Protein AF-A0A2N3CK05-F1 (afdb_monomer_lite)

Structure (mmCIF, N/CA/C/O backbone):
data_AF-A0A2N3CK05-F1
#
_entry.id   AF-A0A2N3CK05-F1
#
loop_
_atom_site.group_PDB
_atom_site.id
_atom_site.type_symbol
_atom_site.label_atom_id
_atom_site.label_alt_id
_atom_site.label_comp_id
_atom_site.label_asym_id
_atom_site.label_entity_id
_atom_site.label_seq_id
_atom_site.pdbx_PDB_ins_code
_atom_site.Cartn_x
_atom_site.Cartn_y
_atom_site.Cartn_z
_atom_site.occupancy
_atom_site.B_iso_or_equiv
_atom_site.auth_seq_id
_atom_site.auth_comp_id
_atom_site.auth_asym_id
_atom_site.auth_atom_id
_atom_site.pdbx_PDB_model_num
ATOM 1 N N . MET A 1 1 ? 42.164 -6.627 -63.182 1.00 39.91 1 MET A N 1
ATOM 2 C CA . MET A 1 1 ? 42.355 -5.992 -61.858 1.00 39.91 1 MET A CA 1
ATOM 3 C C . MET A 1 1 ? 40.985 -5.582 -61.337 1.00 39.91 1 MET A C 1
ATOM 5 O O . MET A 1 1 ? 40.267 -4.869 -62.026 1.00 39.91 1 MET A O 1
ATOM 9 N N . LYS A 1 2 ? 40.581 -6.175 -60.212 1.00 39.81 2 LYS A N 1
ATOM 10 C CA . LYS A 1 2 ? 39.231 -6.152 -59.633 1.00 39.81 2 LYS A CA 1
ATOM 11 C C . LYS A 1 2 ? 38.918 -4.772 -59.040 1.00 39.81 2 LYS A C 1
ATOM 13 O O . LYS A 1 2 ? 39.662 -4.312 -58.185 1.00 39.81 2 LYS A O 1
ATOM 18 N N . LYS A 1 3 ? 37.813 -4.147 -59.452 1.00 51.06 3 LYS A N 1
ATOM 19 C CA . LYS A 1 3 ? 37.195 -3.032 -58.719 1.00 51.06 3 LYS A CA 1
ATOM 20 C C . LYS A 1 3 ? 36.016 -3.607 -57.939 1.00 51.06 3 LYS A C 1
ATOM 22 O O . LYS A 1 3 ? 34.914 -3.714 -58.462 1.00 51.06 3 LYS A O 1
ATOM 27 N N . THR A 1 4 ? 36.281 -4.093 -56.731 1.00 52.94 4 THR A N 1
ATOM 28 C CA . THR A 1 4 ? 35.246 -4.560 -55.804 1.00 52.94 4 THR A CA 1
ATOM 29 C C . THR A 1 4 ? 34.531 -3.343 -55.231 1.00 52.94 4 THR A C 1
ATOM 31 O O . THR A 1 4 ? 35.122 -2.581 -54.470 1.00 52.94 4 THR A O 1
ATOM 34 N N . ALA A 1 5 ? 33.277 -3.144 -55.637 1.00 59.03 5 ALA A N 1
ATOM 35 C CA . ALA A 1 5 ? 32.377 -2.179 -55.024 1.00 59.03 5 ALA A CA 1
ATOM 36 C C . ALA A 1 5 ? 32.155 -2.579 -53.558 1.00 59.03 5 ALA A C 1
ATOM 38 O O . ALA A 1 5 ? 31.652 -3.664 -53.274 1.00 59.03 5 ALA A O 1
ATOM 39 N N . VAL A 1 6 ? 32.584 -1.727 -52.630 1.00 58.34 6 VAL A N 1
ATOM 40 C CA . VAL A 1 6 ? 32.314 -1.897 -51.202 1.00 58.34 6 VAL A CA 1
ATOM 41 C C . VAL A 1 6 ? 30.891 -1.403 -50.962 1.00 58.34 6 VAL A C 1
ATOM 43 O O . VAL A 1 6 ? 30.643 -0.205 -50.855 1.00 58.34 6 VAL A O 1
ATOM 46 N N . SER A 1 7 ? 29.938 -2.332 -50.945 1.00 58.91 7 SER A N 1
ATOM 47 C CA . SER A 1 7 ? 28.575 -2.077 -50.486 1.00 58.91 7 SER A CA 1
ATOM 48 C C . SER A 1 7 ? 28.610 -1.837 -48.976 1.00 58.91 7 SER A C 1
ATOM 50 O O . SER A 1 7 ? 28.798 -2.765 -48.193 1.00 58.91 7 SER A O 1
ATOM 52 N N . LEU A 1 8 ? 28.470 -0.575 -48.571 1.00 58.97 8 LEU A N 1
ATOM 53 C CA . LEU A 1 8 ? 28.384 -0.159 -47.175 1.00 58.97 8 LEU A CA 1
ATOM 54 C C . LEU A 1 8 ? 26.994 -0.546 -46.634 1.00 58.97 8 LEU A C 1
ATOM 56 O O . LEU A 1 8 ? 26.027 0.198 -46.771 1.00 58.97 8 LEU A O 1
ATOM 60 N N . GLY A 1 9 ? 26.872 -1.764 -46.102 1.00 59.59 9 GLY A N 1
ATOM 61 C CA . GLY A 1 9 ? 25.642 -2.252 -45.479 1.00 59.59 9 GLY A CA 1
ATOM 62 C C . GLY A 1 9 ? 25.350 -1.496 -44.184 1.00 59.59 9 GLY A C 1
ATOM 63 O O . GLY A 1 9 ? 26.058 -1.661 -43.193 1.00 59.59 9 GLY A O 1
ATOM 64 N N . LEU A 1 10 ? 24.302 -0.673 -44.186 1.00 64.56 10 LEU A N 1
ATOM 65 C CA . LEU A 1 10 ? 23.780 -0.007 -42.995 1.00 64.56 10 LEU A CA 1
ATOM 66 C C . LEU A 1 10 ? 22.970 -1.017 -42.166 1.00 64.56 10 LEU A C 1
ATOM 68 O O . LEU A 1 10 ? 21.771 -1.191 -42.374 1.00 64.56 10 LEU A O 1
ATOM 72 N N . ALA A 1 11 ? 23.629 -1.712 -41.239 1.00 65.75 11 ALA A N 1
ATOM 73 C CA . ALA A 1 11 ? 22.954 -2.549 -40.252 1.00 65.75 11 ALA A CA 1
ATOM 74 C C . ALA A 1 11 ? 22.326 -1.653 -39.168 1.00 65.75 11 ALA A C 1
ATOM 76 O O . ALA A 1 11 ? 22.966 -1.309 -38.177 1.00 65.75 11 ALA A O 1
ATOM 77 N N . ALA A 1 12 ? 21.074 -1.239 -39.373 1.00 67.62 12 ALA A N 1
ATOM 78 C CA . ALA A 1 12 ? 20.287 -0.566 -38.346 1.00 67.62 12 ALA A CA 1
ATOM 79 C C . ALA A 1 12 ? 19.895 -1.581 -37.255 1.00 67.62 12 ALA A C 1
ATOM 81 O O . ALA A 1 12 ? 18.941 -2.342 -37.410 1.00 67.62 12 ALA A O 1
ATOM 82 N N . LEU 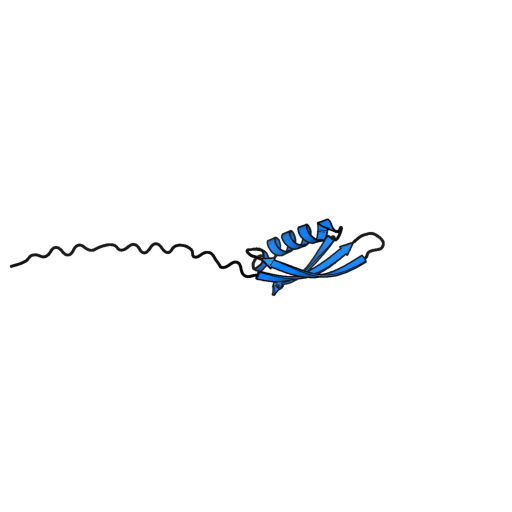A 1 13 ? 20.647 -1.611 -36.150 1.00 71.81 13 LEU A N 1
ATOM 83 C CA . LEU A 1 13 ? 20.244 -2.311 -34.930 1.00 71.81 13 LEU A CA 1
ATOM 84 C C . LEU A 1 13 ? 19.060 -1.563 -34.304 1.00 71.81 13 LEU A C 1
ATOM 86 O O . LEU A 1 13 ? 19.230 -0.551 -33.628 1.00 71.81 13 LEU A O 1
ATOM 90 N N . LEU A 1 14 ? 17.848 -2.060 -34.546 1.00 73.44 14 LEU A N 1
ATOM 91 C CA . LEU A 1 14 ? 16.649 -1.635 -33.831 1.00 73.44 14 LEU A CA 1
ATOM 92 C C . LEU A 1 14 ? 16.770 -2.100 -32.373 1.00 73.44 14 LEU A C 1
ATOM 94 O O . LEU A 1 14 ? 16.603 -3.283 -32.076 1.00 73.44 14 LEU A O 1
ATOM 98 N N . ALA A 1 15 ? 17.078 -1.177 -31.462 1.00 72.38 15 ALA A N 1
ATOM 99 C CA . ALA A 1 15 ? 16.971 -1.421 -30.029 1.00 72.38 15 ALA A CA 1
ATOM 100 C C . ALA A 1 15 ? 15.483 -1.572 -29.673 1.00 72.38 15 ALA A C 1
ATOM 102 O O . ALA A 1 15 ? 14.765 -0.589 -29.500 1.00 72.38 15 ALA A O 1
ATOM 103 N N . LEU A 1 16 ? 15.005 -2.815 -29.624 1.00 74.25 16 LEU A N 1
ATOM 104 C CA . LEU A 1 16 ? 13.679 -3.130 -29.105 1.00 74.25 16 LEU A CA 1
ATOM 105 C C . LEU A 1 16 ? 13.667 -2.809 -27.603 1.00 74.25 16 LEU A C 1
ATOM 107 O O . LEU A 1 16 ? 14.565 -3.273 -26.892 1.00 74.25 16 LEU A O 1
ATOM 111 N N . PRO A 1 17 ? 12.687 -2.042 -27.094 1.00 70.44 17 PRO A N 1
ATOM 112 C CA . PRO A 1 17 ? 12.525 -1.886 -25.659 1.00 70.44 17 PRO A CA 1
ATOM 113 C C . PRO A 1 17 ? 12.248 -3.270 -25.070 1.00 70.44 17 PRO A C 1
ATOM 115 O O . PRO A 1 17 ? 11.207 -3.876 -25.324 1.00 70.44 17 PRO A O 1
ATOM 118 N N . LEU A 1 18 ? 13.217 -3.794 -24.321 1.00 68.19 18 LEU A N 1
ATOM 119 C CA . LEU A 1 18 ? 13.031 -5.013 -23.548 1.00 68.19 18 LEU A CA 1
ATOM 120 C C . LEU A 1 18 ? 11.912 -4.736 -22.536 1.00 68.19 18 LEU A C 1
ATOM 122 O O . LEU A 1 18 ? 11.964 -3.697 -21.866 1.00 68.19 18 LEU A O 1
ATOM 126 N N . PRO A 1 19 ? 10.901 -5.615 -22.412 1.00 65.12 19 PRO A N 1
ATOM 127 C CA . PRO A 1 19 ? 9.890 -5.456 -21.382 1.00 65.12 19 PRO A CA 1
ATOM 128 C C . PRO A 1 19 ? 10.612 -5.389 -20.040 1.00 65.12 19 PRO A C 1
ATOM 130 O O . PRO A 1 19 ? 11.357 -6.303 -19.681 1.00 65.12 19 PRO A O 1
ATOM 133 N N . ALA A 1 20 ? 10.437 -4.281 -19.320 1.00 64.81 20 ALA A N 1
ATOM 134 C CA . ALA A 1 20 ? 10.907 -4.197 -17.952 1.00 64.81 20 ALA A CA 1
ATOM 135 C C . ALA A 1 20 ? 10.237 -5.349 -17.204 1.00 64.81 20 ALA A C 1
ATOM 137 O O . ALA A 1 20 ? 9.010 -5.370 -17.100 1.00 64.81 20 ALA A O 1
ATOM 138 N N . ALA A 1 21 ? 11.025 -6.332 -16.759 1.00 61.72 21 ALA A N 1
ATOM 139 C CA . ALA A 1 21 ? 10.510 -7.440 -15.973 1.00 61.72 21 ALA A CA 1
ATOM 140 C C . ALA A 1 21 ? 9.688 -6.842 -14.824 1.00 61.72 21 ALA A C 1
ATOM 142 O O . ALA A 1 21 ? 10.212 -6.065 -14.016 1.00 61.72 21 ALA A O 1
ATOM 143 N N . ALA A 1 22 ? 8.384 -7.119 -14.828 1.00 62.25 22 ALA A N 1
ATOM 144 C CA . ALA A 1 22 ? 7.489 -6.744 -13.752 1.00 62.25 22 ALA A CA 1
ATOM 145 C C . ALA A 1 22 ? 7.949 -7.538 -12.532 1.00 62.25 22 ALA A C 1
ATOM 147 O O . ALA A 1 22 ? 7.649 -8.719 -12.420 1.00 62.25 22 ALA A O 1
ATOM 148 N N . GLN A 1 23 ? 8.777 -6.922 -11.693 1.00 80.88 23 GLN A N 1
ATOM 149 C CA . GLN A 1 23 ? 9.184 -7.545 -10.446 1.00 80.88 23 GLN A CA 1
ATOM 150 C C . GLN A 1 23 ? 7.992 -7.518 -9.499 1.00 80.88 23 GLN A C 1
ATOM 152 O O . GLN A 1 23 ? 7.274 -6.514 -9.442 1.00 80.88 23 GLN A O 1
ATOM 157 N N . ASP A 1 24 ? 7.787 -8.630 -8.806 1.00 93.00 24 ASP A N 1
ATOM 158 C CA . ASP A 1 24 ? 6.903 -8.673 -7.655 1.00 93.00 24 ASP A CA 1
ATOM 159 C C . ASP A 1 24 ? 7.596 -7.949 -6.496 1.00 93.00 24 ASP A C 1
ATOM 161 O O . ASP A 1 24 ? 8.820 -8.003 -6.347 1.00 93.00 24 ASP A O 1
ATOM 165 N N . CYS A 1 25 ? 6.810 -7.222 -5.717 1.00 96.12 25 CYS A N 1
ATOM 166 C CA . CYS A 1 25 ? 7.255 -6.473 -4.550 1.00 96.12 25 CYS A CA 1
ATOM 167 C C . CYS A 1 25 ? 6.150 -6.490 -3.497 1.00 96.12 25 CYS A C 1
ATOM 169 O O . CYS A 1 25 ? 5.024 -6.931 -3.747 1.00 96.12 25 CYS A O 1
ATOM 171 N N . TYR A 1 26 ? 6.443 -5.958 -2.324 1.00 98.06 26 TYR A N 1
ATOM 172 C CA . TYR A 1 26 ? 5.488 -5.843 -1.240 1.00 98.06 26 TYR A CA 1
ATOM 173 C C . TYR A 1 26 ? 5.332 -4.386 -0.841 1.00 98.06 26 TYR A C 1
ATOM 175 O O . TYR A 1 26 ? 6.279 -3.608 -0.852 1.00 98.06 26 TYR A O 1
ATOM 183 N N . ALA A 1 27 ? 4.112 -4.014 -0.475 1.00 98.50 27 ALA A N 1
ATOM 184 C CA . ALA A 1 27 ? 3.838 -2.740 0.162 1.00 98.50 27 ALA A CA 1
ATOM 185 C C . ALA A 1 27 ? 3.247 -2.987 1.539 1.00 98.50 27 ALA A C 1
ATOM 187 O O . ALA A 1 27 ? 2.267 -3.728 1.678 1.00 98.50 27 ALA A O 1
ATOM 188 N N . ASP A 1 28 ? 3.809 -2.340 2.550 1.00 98.62 28 ASP A N 1
ATOM 189 C CA . ASP A 1 28 ? 3.161 -2.236 3.844 1.00 98.62 28 ASP A CA 1
ATOM 190 C C . ASP A 1 28 ? 2.351 -0.939 3.941 1.00 98.62 28 ASP A C 1
ATOM 192 O O . ASP A 1 28 ? 2.649 0.090 3.326 1.00 98.62 28 ASP A O 1
ATOM 196 N N . TYR A 1 29 ? 1.225 -1.011 4.645 1.00 98.75 29 TYR A N 1
ATOM 197 C CA . TYR A 1 29 ? 0.227 0.046 4.608 1.00 98.75 29 TYR A CA 1
ATOM 198 C C . TYR A 1 29 ? -0.554 0.171 5.910 1.00 98.75 29 TYR A C 1
ATOM 200 O O . TYR A 1 29 ? -0.664 -0.763 6.705 1.00 98.75 29 TYR A O 1
ATOM 208 N N . LYS A 1 30 ? -1.151 1.348 6.099 1.00 98.56 30 LYS A N 1
ATOM 209 C CA . LYS A 1 30 ? -2.085 1.656 7.186 1.00 98.56 30 LYS A CA 1
ATOM 210 C C . LYS A 1 30 ? -3.474 1.893 6.617 1.00 98.56 30 LYS A C 1
ATOM 212 O O . LYS A 1 30 ? -3.616 2.613 5.631 1.00 98.56 30 LYS A O 1
ATOM 217 N N . ALA 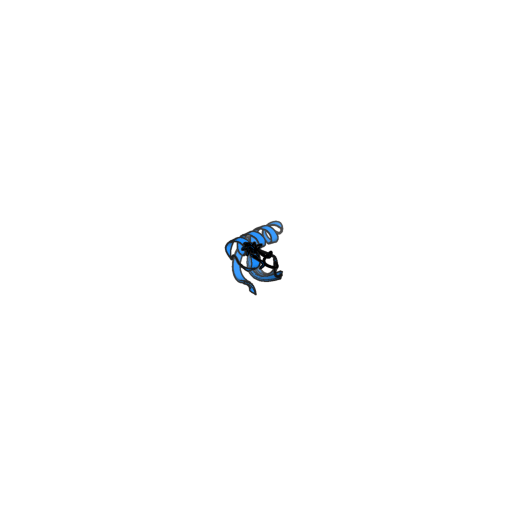A 1 31 ? -4.501 1.355 7.263 1.00 98.56 31 ALA A N 1
ATOM 218 C CA . ALA A 1 31 ? -5.893 1.516 6.863 1.00 98.56 31 ALA A CA 1
ATOM 219 C C . ALA A 1 31 ? -6.826 1.728 8.064 1.00 98.56 31 ALA A C 1
ATOM 221 O O . ALA A 1 31 ? -6.481 1.407 9.204 1.00 98.56 31 ALA A O 1
ATOM 222 N N . ARG A 1 32 ? -8.026 2.257 7.801 1.00 97.69 32 ARG A N 1
ATOM 223 C CA . ARG A 1 32 ? -9.109 2.426 8.786 1.00 97.69 32 ARG A CA 1
ATOM 224 C C . ARG A 1 32 ? -10.428 1.830 8.305 1.00 97.69 32 ARG A C 1
ATOM 226 O O . ARG A 1 32 ? -10.669 1.779 7.103 1.00 97.69 32 ARG A O 1
ATOM 233 N N . LYS A 1 33 ? -11.313 1.452 9.225 1.00 97.12 33 LYS A N 1
ATOM 234 C CA . LYS A 1 33 ? -12.680 0.996 8.921 1.00 97.12 33 LYS A CA 1
ATOM 235 C C . LYS A 1 33 ? -13.665 1.433 10.006 1.00 97.12 33 LYS A C 1
ATOM 237 O O . LYS A 1 33 ? -13.351 1.355 11.190 1.00 97.12 33 LYS A O 1
ATOM 242 N N . GLY A 1 34 ? -14.863 1.838 9.581 1.00 89.88 34 GLY A N 1
ATOM 243 C CA . GLY A 1 34 ? -16.034 2.020 10.446 1.00 89.88 34 GLY A CA 1
ATOM 244 C C . GLY A 1 34 ? -15.999 3.198 11.429 1.00 89.88 34 GLY A C 1
ATOM 245 O O . GLY A 1 34 ? -15.117 4.057 11.390 1.00 89.88 34 GLY A O 1
ATOM 246 N N . SER A 1 35 ? -17.019 3.210 12.292 1.00 77.94 35 SER A N 1
ATOM 247 C CA . SER A 1 35 ? -17.186 4.074 13.465 1.00 77.94 35 SER A CA 1
ATOM 248 C C . SER A 1 35 ? -17.842 3.228 14.580 1.00 77.94 35 SER A C 1
ATOM 250 O O . SER A 1 35 ? -18.935 2.714 14.333 1.00 77.94 35 SER A O 1
ATOM 252 N N . PRO A 1 36 ? -17.217 3.017 15.760 1.00 85.00 36 PRO A N 1
ATOM 253 C CA . PRO A 1 36 ? -15.923 3.554 16.180 1.00 85.00 36 PRO A CA 1
ATOM 254 C C . PRO A 1 36 ? -14.767 3.032 15.315 1.00 85.00 36 PRO A C 1
ATOM 256 O O . PRO A 1 36 ? -14.827 1.947 14.737 1.00 85.00 36 PRO A O 1
ATOM 259 N N . MET A 1 37 ? -13.736 3.861 15.166 1.00 89.56 37 MET A N 1
ATOM 260 C CA . MET A 1 37 ? -12.670 3.649 14.188 1.00 89.56 37 MET A CA 1
ATOM 261 C C . MET A 1 37 ? -11.820 2.418 14.531 1.00 89.56 37 MET A C 1
ATOM 263 O O . MET A 1 37 ? -11.193 2.368 15.586 1.00 89.56 37 MET A O 1
ATOM 267 N N . SER A 1 38 ? -11.743 1.464 13.602 1.00 96.62 38 SER A N 1
ATOM 268 C CA . SER A 1 38 ? -10.771 0.365 13.628 1.00 96.62 38 SER A CA 1
ATOM 269 C C . SER A 1 38 ? -9.556 0.724 12.780 1.00 96.62 38 SER A C 1
ATOM 271 O O . SER A 1 38 ? -9.724 1.244 11.676 1.00 96.62 38 SER A O 1
ATOM 273 N N . LEU A 1 39 ? -8.351 0.436 13.271 1.00 97.50 39 LEU A N 1
ATOM 274 C CA . LEU A 1 39 ? -7.092 0.634 12.549 1.00 97.50 39 LEU A CA 1
ATOM 275 C C . LEU A 1 39 ? -6.487 -0.713 12.159 1.00 97.50 39 LEU A C 1
ATOM 277 O O . LEU A 1 39 ? -6.593 -1.687 12.901 1.00 97.50 39 LEU A O 1
ATOM 281 N N . HIS A 1 40 ? -5.833 -0.749 11.004 1.00 97.62 40 HIS A N 1
ATOM 282 C CA . HIS A 1 40 ? -5.155 -1.932 10.497 1.00 97.62 40 HIS A CA 1
ATOM 283 C C . HIS A 1 40 ? -3.802 -1.558 9.898 1.00 97.62 40 HIS A C 1
ATOM 285 O O . HIS A 1 40 ? -3.681 -0.546 9.205 1.00 97.62 40 HIS A O 1
ATOM 291 N N . TYR A 1 41 ? -2.801 -2.392 10.166 1.00 98.25 41 TYR A N 1
ATOM 292 C CA . TYR A 1 41 ? -1.524 -2.401 9.469 1.00 98.25 41 TYR A CA 1
ATOM 293 C C . TYR A 1 41 ? -1.420 -3.716 8.711 1.00 98.25 41 TYR A C 1
ATOM 295 O O . TYR A 1 41 ? -1.619 -4.774 9.312 1.00 98.25 41 TYR A O 1
ATOM 303 N N . GLY A 1 42 ? -1.116 -3.653 7.423 1.00 98.31 42 GLY A N 1
ATOM 304 C CA . GLY A 1 42 ? -1.046 -4.833 6.574 1.00 98.31 42 GLY A CA 1
ATOM 305 C C . GLY A 1 42 ? 0.142 -4.783 5.631 1.00 98.31 42 GLY A C 1
ATOM 306 O O . GLY A 1 42 ? 0.760 -3.739 5.448 1.00 98.31 42 GLY A O 1
ATOM 307 N N . VAL A 1 43 ? 0.430 -5.929 5.023 1.00 98.44 43 VAL A N 1
ATOM 308 C CA . VAL A 1 43 ? 1.390 -6.075 3.926 1.00 98.44 43 VAL A CA 1
ATOM 309 C C . VAL A 1 43 ? 0.659 -6.731 2.766 1.00 98.44 43 VAL A C 1
ATOM 311 O O . VAL A 1 43 ? -0.174 -7.617 2.976 1.00 98.44 43 VAL A O 1
ATOM 314 N N . ILE A 1 44 ? 0.927 -6.282 1.547 1.00 98.12 44 ILE A N 1
ATOM 315 C CA . ILE A 1 44 ? 0.285 -6.809 0.351 1.00 98.12 44 ILE A CA 1
ATOM 316 C C . ILE A 1 44 ? 1.279 -6.909 -0.791 1.00 98.12 44 ILE A C 1
ATOM 318 O O . ILE A 1 44 ? 2.058 -5.993 -1.036 1.00 98.12 44 ILE A O 1
ATOM 322 N N . GLU A 1 45 ? 1.233 -8.036 -1.487 1.00 97.88 45 GLU A N 1
ATOM 323 C CA . GLU A 1 45 ? 2.010 -8.237 -2.701 1.00 97.88 45 GLU A CA 1
ATOM 324 C C . GLU A 1 45 ? 1.442 -7.378 -3.839 1.00 97.88 45 GLU A C 1
ATOM 326 O O . GLU A 1 45 ? 0.221 -7.322 -4.070 1.00 97.88 45 GLU A O 1
ATOM 331 N N . LEU A 1 46 ? 2.350 -6.711 -4.539 1.00 96.81 46 LEU A N 1
ATOM 332 C CA . LEU A 1 46 ? 2.125 -5.900 -5.719 1.00 96.81 46 LEU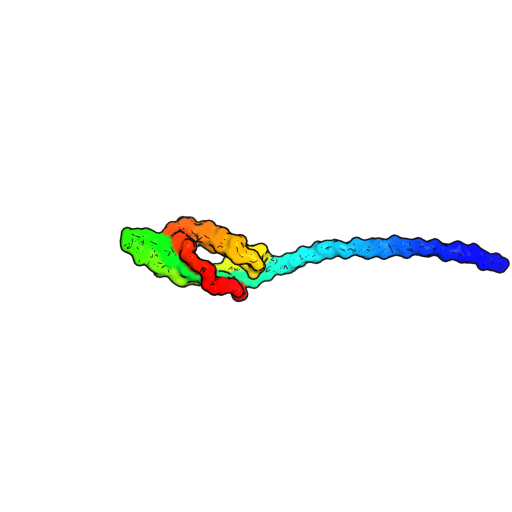 A CA 1
ATOM 333 C C . LEU A 1 46 ? 3.005 -6.415 -6.855 1.00 96.81 46 LEU A C 1
ATOM 335 O O . LEU A 1 46 ? 3.997 -7.104 -6.655 1.00 96.81 46 LEU A O 1
ATOM 339 N N . SER A 1 47 ? 2.631 -6.041 -8.071 1.00 94.25 47 SER A N 1
ATOM 340 C CA . SER A 1 47 ? 3.376 -6.408 -9.268 1.00 94.25 47 SER A CA 1
ATOM 341 C C . SER A 1 47 ? 3.291 -5.320 -10.330 1.00 94.25 47 SER A C 1
ATO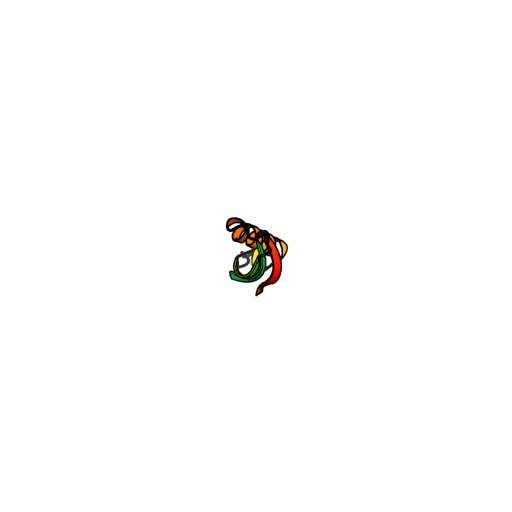M 343 O O . SER A 1 47 ? 2.335 -4.520 -10.381 1.00 94.25 47 SER A O 1
ATOM 345 N N . GLY A 1 48 ? 4.297 -5.306 -11.204 1.00 92.50 48 GLY A N 1
ATOM 346 C CA . GLY A 1 48 ? 4.386 -4.395 -12.341 1.00 92.50 48 GLY A CA 1
ATOM 347 C C . GLY A 1 48 ? 4.574 -2.943 -11.912 1.00 92.50 48 GLY A C 1
ATOM 348 O O . GLY A 1 48 ? 5.401 -2.640 -11.055 1.00 92.50 48 GLY A O 1
ATOM 349 N N . GLN A 1 49 ? 3.801 -2.033 -12.511 1.00 92.62 49 GLN A N 1
ATOM 350 C CA . GLN A 1 49 ? 3.974 -0.593 -12.299 1.00 92.62 49 GLN A CA 1
ATOM 351 C C . GLN A 1 49 ? 3.774 -0.167 -10.836 1.00 92.62 49 GLN A C 1
ATOM 353 O O . GLN A 1 49 ? 4.446 0.744 -10.366 1.00 92.62 49 GLN A O 1
ATOM 358 N N . ALA A 1 50 ? 2.940 -0.889 -10.087 1.00 95.56 50 ALA A N 1
ATOM 359 C CA . ALA A 1 50 ? 2.694 -0.623 -8.672 1.00 95.56 50 ALA A CA 1
ATOM 360 C C . ALA A 1 50 ? 3.925 -0.840 -7.771 1.00 95.56 50 ALA A C 1
ATOM 362 O O . ALA A 1 50 ? 3.920 -0.390 -6.634 1.00 95.56 50 ALA A O 1
ATOM 363 N N . CYS A 1 51 ? 4.982 -1.490 -8.265 1.00 95.19 51 CYS A N 1
ATOM 364 C CA . CYS A 1 51 ? 6.252 -1.601 -7.544 1.00 95.19 51 CYS A CA 1
ATOM 365 C C . CYS A 1 51 ? 7.177 -0.398 -7.732 1.00 95.19 51 CYS A C 1
ATO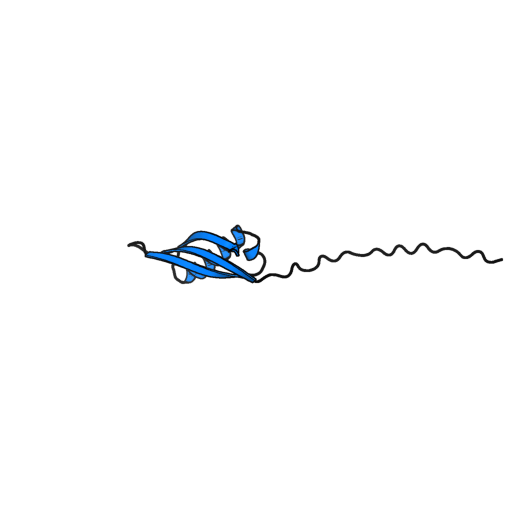M 367 O O . CYS A 1 51 ? 8.172 -0.269 -7.027 1.00 95.19 51 CYS A O 1
ATOM 369 N N . ARG A 1 52 ? 6.893 0.463 -8.714 1.00 92.19 52 ARG A N 1
ATOM 370 C CA . ARG A 1 52 ? 7.774 1.574 -9.112 1.00 92.19 52 ARG A CA 1
ATOM 371 C C . ARG A 1 52 ? 7.097 2.932 -9.013 1.00 92.19 52 ARG A C 1
ATOM 373 O O . ARG A 1 52 ? 7.784 3.940 -8.896 1.00 92.19 52 ARG A O 1
ATOM 380 N N . ASP A 1 53 ? 5.773 2.952 -9.070 1.00 95.00 53 ASP A N 1
ATOM 381 C CA . ASP A 1 53 ? 4.963 4.155 -9.000 1.00 95.00 53 ASP A CA 1
ATOM 382 C C . ASP A 1 53 ? 4.105 4.136 -7.721 1.00 95.00 53 ASP A C 1
ATOM 384 O O . ASP A 1 53 ? 3.206 3.296 -7.590 1.00 95.00 53 ASP A O 1
ATOM 388 N N . PRO A 1 54 ? 4.363 5.054 -6.770 1.00 94.25 54 PRO A N 1
ATOM 389 C CA . PRO A 1 54 ? 3.595 5.163 -5.533 1.00 94.25 54 PRO A CA 1
ATOM 390 C C . PRO A 1 54 ? 2.097 5.401 -5.744 1.00 94.25 54 PRO A C 1
ATOM 392 O O . PRO A 1 54 ? 1.294 4.947 -4.928 1.00 94.25 54 PRO A O 1
ATOM 395 N N . GLN A 1 55 ? 1.705 6.091 -6.819 1.00 97.31 55 GLN A N 1
ATOM 396 C CA . GLN A 1 55 ? 0.299 6.347 -7.123 1.00 97.31 55 GLN A CA 1
ATOM 397 C C . GLN A 1 55 ? -0.397 5.053 -7.560 1.00 97.31 55 GLN A C 1
ATOM 399 O O . GLN A 1 55 ? -1.466 4.718 -7.051 1.00 97.31 55 GLN A O 1
ATOM 404 N N . GLU A 1 56 ? 0.242 4.270 -8.428 1.00 97.75 56 GLU A N 1
ATOM 405 C CA . GLU A 1 56 ? -0.257 2.946 -8.821 1.00 97.75 56 GLU A CA 1
ATOM 406 C C . GLU A 1 56 ? -0.300 1.974 -7.636 1.00 97.75 56 GLU A C 1
ATOM 408 O O . GLU A 1 56 ? -1.261 1.210 -7.489 1.00 97.75 56 GLU A O 1
ATOM 413 N N . ALA A 1 57 ? 0.706 2.020 -6.754 1.00 98.06 57 ALA A N 1
ATOM 414 C CA . ALA A 1 57 ? 0.704 1.264 -5.503 1.00 98.06 57 ALA A CA 1
ATOM 415 C C . ALA A 1 57 ? -0.518 1.632 -4.655 1.00 98.06 57 ALA A C 1
ATOM 417 O O . ALA A 1 57 ? -1.324 0.765 -4.307 1.00 98.06 57 ALA A O 1
ATOM 418 N N . TRP A 1 58 ? -0.702 2.927 -4.388 1.00 98.50 58 TRP A N 1
ATOM 419 C CA . TRP A 1 58 ? -1.826 3.448 -3.618 1.00 98.50 58 TRP A CA 1
ATOM 420 C C . TRP A 1 58 ? -3.168 2.994 -4.188 1.00 98.50 58 TRP A C 1
ATOM 422 O O . TRP A 1 58 ? -4.031 2.507 -3.454 1.00 98.50 58 TRP A O 1
ATOM 432 N N . GLU A 1 59 ? -3.350 3.125 -5.498 1.00 98.38 59 GLU A N 1
ATOM 433 C CA . GLU A 1 59 ? -4.581 2.749 -6.176 1.00 98.38 59 GLU A CA 1
ATOM 434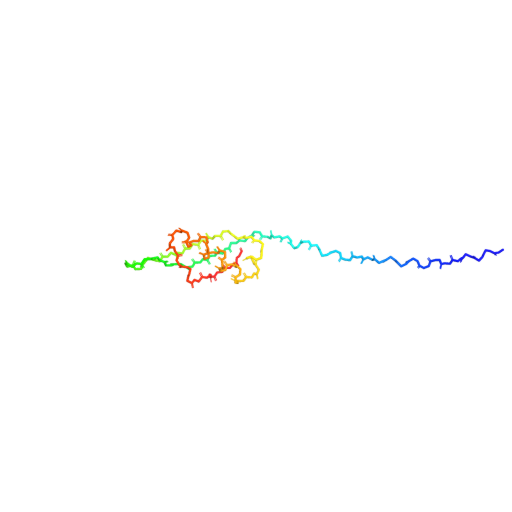 C C . GLU A 1 59 ? -4.856 1.246 -6.112 1.00 98.38 59 GLU A C 1
ATOM 436 O O . GLU A 1 59 ? -5.978 0.839 -5.791 1.00 98.38 59 GLU A O 1
ATOM 441 N N . LYS A 1 60 ? -3.849 0.402 -6.381 1.00 98.06 60 LYS A N 1
ATOM 442 C CA . LYS A 1 60 ? -4.001 -1.056 -6.277 1.00 98.06 60 LYS A CA 1
ATOM 443 C C . LYS A 1 60 ? -4.342 -1.481 -4.853 1.00 98.06 60 LYS A C 1
ATOM 445 O O . LYS A 1 60 ? -5.283 -2.260 -4.677 1.00 98.06 60 LYS A O 1
ATOM 450 N N . VAL A 1 61 ? -3.627 -0.963 -3.853 1.00 98.56 61 VAL A N 1
ATOM 451 C CA . VAL A 1 61 ? -3.886 -1.290 -2.446 1.00 98.56 61 VAL A CA 1
ATOM 452 C C . VAL A 1 61 ? -5.276 -0.804 -2.036 1.00 98.56 61 VAL A C 1
ATOM 454 O O . VAL A 1 61 ? -6.067 -1.610 -1.548 1.00 98.56 61 VAL A O 1
ATOM 457 N N . SER A 1 62 ? -5.622 0.456 -2.323 1.00 98.56 62 SER A N 1
ATOM 458 C CA . SER A 1 62 ? -6.934 1.044 -2.009 1.00 98.56 62 SER A CA 1
ATOM 459 C C . SER A 1 62 ? -8.083 0.232 -2.594 1.00 98.56 62 SER A C 1
ATOM 461 O O . SER A 1 62 ? -9.032 -0.096 -1.883 1.00 98.56 62 SER A O 1
ATOM 463 N N . ARG A 1 63 ? -7.993 -0.139 -3.879 1.00 98.44 63 ARG A N 1
ATOM 464 C CA . ARG A 1 63 ? -9.016 -0.962 -4.539 1.00 98.44 63 ARG A CA 1
ATOM 465 C C . ARG A 1 63 ? -9.145 -2.333 -3.885 1.00 98.44 63 ARG A C 1
ATOM 467 O O . ARG A 1 63 ? -10.262 -2.807 -3.700 1.00 98.44 63 ARG A O 1
ATOM 474 N N . ARG A 1 64 ? -8.026 -2.983 -3.547 1.00 98.19 64 ARG A N 1
ATOM 475 C CA . ARG A 1 64 ? -8.033 -4.350 -3.011 1.00 98.19 64 ARG A CA 1
ATOM 476 C C . ARG A 1 64 ? -8.617 -4.404 -1.602 1.00 98.19 64 ARG A C 1
ATOM 478 O O . ARG A 1 64 ? -9.539 -5.181 -1.386 1.00 98.19 64 ARG A O 1
ATOM 485 N N . ILE A 1 65 ? -8.152 -3.551 -0.689 1.00 98.31 65 ILE A N 1
ATOM 486 C CA . ILE A 1 65 ? -8.629 -3.538 0.706 1.00 98.31 65 ILE A CA 1
ATOM 487 C C . ILE A 1 65 ? -10.007 -2.874 0.850 1.00 98.31 65 ILE A C 1
ATOM 489 O O . ILE A 1 65 ? -10.770 -3.200 1.761 1.00 98.31 65 ILE A O 1
ATOM 493 N N . GLY A 1 66 ? -10.359 -1.978 -0.080 1.00 98.06 66 GLY A N 1
ATOM 494 C CA . GLY A 1 66 ? -11.665 -1.320 -0.130 1.00 98.06 66 GLY A CA 1
ATOM 495 C C . GLY A 1 66 ? -12.827 -2.294 -0.301 1.00 98.06 66 GLY A C 1
ATOM 496 O O . GLY A 1 66 ? -13.911 -2.042 0.222 1.00 98.06 66 GLY A O 1
ATOM 497 N N . ARG A 1 67 ? -12.595 -3.449 -0.942 1.00 97.50 67 ARG A N 1
ATOM 498 C CA . ARG A 1 67 ? -13.586 -4.536 -1.061 1.00 97.50 67 ARG A CA 1
ATOM 499 C C . ARG A 1 67 ? -14.046 -5.070 0.294 1.00 97.50 67 ARG A C 1
ATOM 501 O O . ARG A 1 67 ? -15.196 -5.474 0.422 1.00 97.50 67 ARG A O 1
ATOM 508 N N . ASP A 1 68 ? -13.177 -4.998 1.297 1.00 95.94 68 ASP A N 1
ATOM 509 C CA . ASP A 1 68 ? -13.456 -5.440 2.663 1.00 95.94 68 ASP A CA 1
ATOM 510 C C . ASP A 1 68 ? -13.880 -4.272 3.573 1.00 95.94 68 ASP A C 1
ATOM 512 O O . ASP A 1 68 ? -13.982 -4.419 4.795 1.00 95.94 68 ASP A O 1
ATOM 516 N N . GLY A 1 69 ? -14.143 -3.094 2.998 1.00 96.38 69 GLY A N 1
ATOM 517 C CA . GLY A 1 69 ? -14.568 -1.890 3.711 1.00 96.38 69 GLY A CA 1
ATOM 518 C C . GLY A 1 69 ? -13.440 -1.140 4.423 1.00 96.38 69 GLY A C 1
ATOM 519 O O . GLY A 1 69 ? -13.725 -0.307 5.283 1.00 96.38 69 GLY A O 1
ATOM 520 N N . TRP A 1 70 ? -12.177 -1.432 4.104 1.00 98.25 70 TRP A N 1
ATOM 521 C CA . TRP A 1 70 ? -11.034 -0.670 4.604 1.00 98.25 70 TRP A CA 1
ATOM 522 C C . TRP A 1 70 ? -10.747 0.538 3.713 1.00 98.25 70 TRP A C 1
ATOM 524 O O . TRP A 1 70 ? -10.707 0.439 2.491 1.00 98.25 70 TRP A O 1
ATOM 534 N N . GLN A 1 71 ? -10.486 1.682 4.331 1.00 98.25 71 GLN A N 1
ATOM 535 C CA . GLN A 1 71 ? -10.003 2.883 3.668 1.00 98.25 71 GLN A CA 1
ATOM 536 C C . GLN A 1 71 ? -8.496 3.003 3.890 1.00 98.25 71 GLN A C 1
ATOM 538 O O . GLN A 1 71 ? -8.041 3.044 5.038 1.00 98.25 71 GLN A O 1
ATOM 543 N N . LEU A 1 72 ? -7.731 3.073 2.799 1.00 98.56 72 LEU A N 1
ATOM 544 C CA . LEU A 1 72 ? -6.285 3.271 2.849 1.00 98.56 72 LEU A CA 1
ATOM 545 C C . LEU A 1 72 ? -5.955 4.656 3.424 1.00 98.56 72 LEU A C 1
ATOM 547 O O . LEU A 1 72 ? -6.570 5.654 3.053 1.00 98.56 72 LEU A O 1
ATOM 551 N N . LEU A 1 73 ? -4.996 4.698 4.348 1.00 98.25 73 LEU A N 1
ATOM 552 C CA . LEU A 1 73 ? -4.503 5.923 4.981 1.00 98.25 73 LEU A CA 1
ATOM 553 C C . LEU A 1 73 ? -3.097 6.290 4.513 1.00 98.25 73 LEU A C 1
ATOM 555 O O . LEU A 1 73 ? -2.803 7.466 4.331 1.00 98.25 73 LEU A O 1
ATOM 559 N N . ALA A 1 74 ? -2.223 5.292 4.380 1.00 98.44 74 ALA A N 1
ATOM 560 C CA . ALA A 1 74 ? -0.825 5.473 4.009 1.00 98.44 74 ALA A CA 1
ATOM 561 C C . ALA A 1 74 ? -0.271 4.185 3.393 1.00 98.44 74 ALA A C 1
ATOM 563 O O . ALA A 1 74 ? -0.526 3.107 3.931 1.00 98.44 74 ALA A O 1
ATOM 564 N N . ILE A 1 75 ? 0.540 4.312 2.343 1.00 98.44 75 ILE A N 1
ATOM 565 C CA . ILE A 1 75 ? 1.596 3.340 2.034 1.00 98.44 75 ILE A CA 1
ATOM 566 C C . ILE A 1 75 ? 2.804 3.753 2.878 1.00 98.44 75 ILE A C 1
ATOM 568 O O . ILE A 1 75 ? 3.169 4.929 2.880 1.00 98.44 75 ILE A O 1
ATOM 572 N N . VAL A 1 76 ? 3.364 2.827 3.652 1.00 98.31 76 VAL A N 1
ATOM 573 C CA . VAL A 1 76 ? 4.479 3.108 4.568 1.00 98.31 76 VAL A CA 1
ATOM 574 C C . VAL A 1 76 ? 5.804 2.906 3.841 1.00 98.31 76 VAL A C 1
ATOM 576 O O . VAL A 1 76 ? 6.669 3.779 3.887 1.00 98.31 76 VAL A O 1
ATOM 579 N N . SER A 1 77 ? 5.930 1.799 3.117 1.00 97.69 77 SER A N 1
ATOM 580 C CA . SER A 1 77 ? 7.062 1.468 2.266 1.00 97.69 77 SER A CA 1
ATOM 581 C C . SER A 1 77 ? 6.645 0.522 1.137 1.00 97.69 77 SER A C 1
ATOM 583 O O . SER A 1 77 ? 5.596 -0.124 1.189 1.00 97.69 77 SER A O 1
ATOM 585 N N . VAL A 1 78 ? 7.478 0.470 0.099 1.00 97.00 78 VAL A N 1
ATOM 586 C CA . VAL A 1 78 ? 7.432 -0.539 -0.963 1.00 97.00 78 VAL A CA 1
ATOM 587 C C . VAL A 1 78 ? 8.823 -1.163 -1.021 1.00 97.00 78 VAL A C 1
ATOM 589 O O . VAL A 1 78 ? 9.806 -0.418 -1.078 1.00 97.00 78 VAL A O 1
ATOM 592 N N . PHE A 1 79 ? 8.909 -2.490 -0.949 1.00 95.44 79 PHE A N 1
ATOM 593 C CA . PHE A 1 79 ? 10.160 -3.240 -0.823 1.00 95.44 79 PHE A CA 1
ATOM 594 C C . PHE A 1 79 ? 10.147 -4.559 -1.598 1.00 95.44 79 PHE A C 1
ATOM 596 O O . PHE A 1 79 ? 9.048 -5.095 -1.873 1.00 95.44 79 PHE A O 1
#

Radius of gyration: 24.88 Å; chains: 1; bounding box: 60×15×78 Å

Foldseek 3Di:
DDPDDPDPDDPPPDPDPDPPAWDKKKWWFWKWADPVIDIDIDMDIDTHVLLPDVVVVQVVVQVVCVVVRIHTDDGPDID

Secondary structure (DSSP, 8-state):
-----------------------EEEEEEEEEETTTTEEEEEEEEEEGGGGT-HHHHHHHHHHHHHTTTPEEEEEEEE-

pLDDT: mean 86.54, std 16.48, range [39.81, 98.75]

Sequence (79 aa):
MKKTAVSLGLAALLALPLPAAAQDCYADYKARKGSPMSLHYGVIELSGQACRDPQEAWEKVSRRIGRDGWQLLAIVSVF